Protein AF-A0A7M4ABG6-F1 (afdb_monomer_lite)

Sequence (119 aa):
MTFIPDDFDASKWENIEPYVNDLLERKLSCSDCLEDLISDSSNLAEHISETGALLYINMTCDTEDEEKRNEFLSFVENIRPKLSKFSDELNRRIVDHESIGDLPSRYDLMIRGIKSDIE

Foldseek 3Di:
DALDDPPQDLLDVVSLVVLLCCLLVPDDDAQVSLVVSVRNVVSSVVVLVVNLVVLVVVCVVPVVPPVSVVSNCCCVVPPVVVVVVSCLSSLCVLLVDPCNVVHDPVCVVVNVVSVVVVD

pLDDT: mean 91.07, std 5.08, range [54.75, 95.38]

Secondary structure (DSSP, 8-state):
--SS-TT--TTSHHHHHHHHHHHHH----SHHHHHHHHHHHHHHHHHHHHHHHHHHHHHHH-TT-HHHHHHHHHIIIIIHHHHHHHHHHHHHHHHHSGGGGGS-GGGHHHHHHHHHHH-

Radius of gyration: 16.27 Å; chains: 1; bounding box: 34×26×46 Å

Structure (mmCIF, N/CA/C/O backbone):
data_AF-A0A7M4ABG6-F1
#
_entry.id   AF-A0A7M4ABG6-F1
#
loop_
_atom_site.group_PDB
_atom_site.id
_atom_site.type_symbol
_atom_site.label_atom_id
_atom_site.label_alt_id
_atom_site.label_comp_id
_atom_site.label_asym_id
_atom_site.label_entity_id
_atom_site.label_seq_id
_atom_site.pdbx_PDB_ins_code
_atom_site.Cartn_x
_atom_site.Cartn_y
_atom_site.Cartn_z
_atom_site.occupancy
_atom_site.B_iso_or_equiv
_atom_site.auth_seq_id
_atom_site.auth_comp_id
_atom_site.auth_asym_id
_atom_site.auth_atom_id
_atom_site.pdbx_PDB_model_num
ATOM 1 N N . MET A 1 1 ? -10.548 -15.719 -1.759 1.00 54.75 1 MET A N 1
ATOM 2 C CA . MET A 1 1 ? -10.676 -14.813 -2.915 1.00 54.75 1 MET A CA 1
ATOM 3 C C . MET A 1 1 ? -9.786 -13.642 -2.559 1.00 54.75 1 MET A C 1
ATOM 5 O O . MET A 1 1 ? -9.942 -13.146 -1.453 1.00 54.75 1 MET A O 1
ATOM 9 N N . THR A 1 2 ? -8.758 -13.362 -3.353 1.00 78.06 2 THR A N 1
ATOM 10 C CA . THR A 1 2 ? -7.813 -12.270 -3.080 1.00 78.06 2 THR A CA 1
ATOM 11 C C . THR A 1 2 ? -8.498 -10.932 -3.349 1.00 78.06 2 THR A C 1
ATOM 13 O O . THR A 1 2 ? -9.392 -10.864 -4.195 1.00 78.06 2 THR A O 1
ATOM 16 N N . PHE A 1 3 ? -8.134 -9.899 -2.589 1.00 88.69 3 PHE A N 1
ATOM 17 C CA . PHE A 1 3 ? -8.681 -8.548 -2.745 1.00 88.69 3 PHE A CA 1
ATOM 18 C C . PHE A 1 3 ? -8.343 -7.971 -4.121 1.00 88.69 3 PHE A C 1
ATOM 20 O O . PHE A 1 3 ? -9.187 -7.359 -4.774 1.00 88.69 3 PHE A O 1
ATOM 27 N N . ILE A 1 4 ? -7.129 -8.257 -4.587 1.00 91.00 4 ILE A N 1
ATOM 28 C CA . ILE A 1 4 ? -6.640 -7.930 -5.918 1.00 91.00 4 ILE A CA 1
ATOM 29 C C . ILE A 1 4 ? -6.656 -9.191 -6.802 1.00 91.00 4 ILE A C 1
ATOM 31 O O . ILE A 1 4 ? -6.315 -10.284 -6.330 1.00 91.00 4 ILE A O 1
ATOM 35 N N . PRO A 1 5 ? -7.089 -9.093 -8.073 1.00 90.19 5 PRO A N 1
ATOM 36 C CA . PRO A 1 5 ? -7.001 -10.210 -9.007 1.00 90.19 5 PRO A CA 1
ATOM 37 C C . PRO A 1 5 ? -5.542 -10.541 -9.354 1.00 90.19 5 PRO A C 1
ATOM 39 O O . PRO A 1 5 ? -4.708 -9.652 -9.447 1.00 90.19 5 PRO A O 1
ATOM 42 N N . ASP A 1 6 ? -5.251 -11.816 -9.613 1.00 83.62 6 ASP A N 1
ATOM 43 C CA . ASP A 1 6 ? -3.889 -12.299 -9.912 1.00 83.62 6 ASP A CA 1
ATOM 44 C C . ASP A 1 6 ? -3.256 -11.600 -11.137 1.00 83.62 6 ASP A C 1
ATOM 46 O O . ASP A 1 6 ? -2.073 -11.294 -11.144 1.00 83.62 6 ASP A O 1
ATOM 50 N N . ASP A 1 7 ? -4.071 -11.272 -12.146 1.00 85.12 7 ASP A N 1
ATOM 51 C CA . ASP A 1 7 ? -3.660 -10.598 -13.393 1.00 85.12 7 ASP A CA 1
ATOM 52 C C . ASP A 1 7 ? -3.709 -9.056 -13.284 1.00 85.12 7 ASP A C 1
ATOM 54 O O . ASP A 1 7 ? -3.955 -8.343 -14.257 1.00 85.12 7 ASP A O 1
ATOM 58 N N . PHE A 1 8 ? -3.577 -8.507 -12.074 1.00 90.19 8 PHE A N 1
ATOM 59 C CA . PHE A 1 8 ? -3.712 -7.070 -11.849 1.00 90.19 8 PHE A CA 1
ATOM 60 C C . PHE A 1 8 ? -2.526 -6.267 -12.395 1.00 90.19 8 PHE A C 1
ATOM 62 O O . PHE A 1 8 ? -1.402 -6.357 -11.906 1.00 90.19 8 PHE A O 1
ATOM 69 N N . ASP A 1 9 ? -2.811 -5.386 -13.354 1.00 89.25 9 ASP A N 1
ATOM 70 C CA . ASP A 1 9 ? -1.843 -4.433 -13.891 1.00 89.25 9 ASP A CA 1
ATOM 71 C C . ASP A 1 9 ? -1.692 -3.204 -12.979 1.00 89.25 9 ASP A C 1
ATOM 73 O O . ASP A 1 9 ? -2.425 -2.215 -13.101 1.00 89.25 9 ASP A O 1
ATOM 77 N N . ALA A 1 10 ? -0.700 -3.233 -12.087 1.00 92.56 10 ALA A N 1
ATOM 78 C CA . ALA A 1 10 ? -0.371 -2.100 -11.222 1.00 92.56 10 ALA A CA 1
ATOM 79 C C . ALA A 1 10 ? 0.548 -1.059 -11.900 1.00 92.56 10 ALA A C 1
ATOM 81 O O . ALA A 1 10 ? 1.110 -0.194 -11.226 1.00 92.56 10 ALA A O 1
ATOM 82 N N . SER A 1 11 ? 0.734 -1.113 -13.225 1.00 90.38 11 SER A N 1
ATOM 83 C CA . SER A 1 11 ? 1.587 -0.153 -13.946 1.00 90.38 11 SER A CA 1
ATOM 84 C C . SER A 1 11 ? 0.914 1.209 -14.139 1.00 90.38 11 SER A C 1
ATOM 86 O O . SER A 1 11 ? 1.580 2.199 -14.449 1.00 90.38 11 SER A O 1
ATOM 88 N N . LYS A 1 12 ? -0.405 1.280 -13.918 1.00 91.81 12 LYS A N 1
ATOM 89 C CA . LYS A 1 12 ? -1.229 2.479 -14.092 1.00 91.81 12 LYS A CA 1
ATOM 90 C C . LYS A 1 12 ? -1.922 2.854 -12.799 1.00 91.81 12 LYS A C 1
ATOM 92 O O . LYS A 1 12 ? -2.586 2.040 -12.162 1.00 91.81 12 LYS A O 1
ATOM 97 N N . TRP A 1 13 ? -1.844 4.138 -12.462 1.00 92.88 13 TRP A N 1
ATOM 98 C CA . TRP A 1 13 ? -2.518 4.667 -11.280 1.00 92.88 13 TRP A CA 1
ATOM 99 C C . TRP A 1 13 ? -4.034 4.447 -11.319 1.00 92.88 13 TRP A C 1
ATOM 101 O O . TRP A 1 13 ? -4.615 4.133 -10.293 1.00 92.88 13 TRP A O 1
ATOM 111 N N . GLU A 1 14 ? -4.662 4.559 -12.490 1.00 93.81 14 GLU A N 1
ATOM 112 C CA . GLU A 1 14 ? -6.114 4.388 -12.669 1.00 93.81 14 GLU A CA 1
ATOM 113 C C . GLU A 1 14 ? -6.616 3.011 -12.208 1.00 93.81 14 GLU A C 1
ATOM 115 O O . GLU A 1 14 ? -7.750 2.890 -11.754 1.00 93.81 14 GLU A O 1
ATOM 120 N N . ASN A 1 15 ? -5.760 1.986 -12.272 1.00 94.00 15 ASN A N 1
ATOM 121 C CA . ASN A 1 15 ? -6.084 0.642 -11.800 1.00 94.00 15 ASN A CA 1
ATOM 122 C C . ASN A 1 15 ? -5.932 0.521 -10.277 1.00 94.00 15 ASN A C 1
ATOM 124 O O . ASN A 1 15 ? -6.666 -0.232 -9.647 1.00 94.00 15 ASN A O 1
ATOM 128 N N . ILE A 1 16 ? -4.989 1.259 -9.683 1.00 94.88 16 ILE A N 1
ATOM 129 C CA . ILE A 1 16 ? -4.669 1.243 -8.245 1.00 94.88 16 ILE A CA 1
ATOM 130 C C . ILE A 1 16 ? -5.641 2.117 -7.445 1.00 94.88 16 ILE A C 1
ATOM 132 O O . ILE A 1 16 ? -6.077 1.740 -6.358 1.00 94.88 16 ILE A O 1
ATOM 136 N N . GLU A 1 17 ? -5.975 3.286 -7.987 1.00 95.00 17 GLU A N 1
ATOM 137 C CA . GLU A 1 17 ? -6.821 4.309 -7.376 1.00 95.00 17 GLU A CA 1
ATOM 138 C C . GLU A 1 17 ? -8.124 3.774 -6.757 1.00 95.00 17 GLU A C 1
ATOM 140 O O . GLU A 1 17 ? -8.387 4.119 -5.604 1.00 95.00 17 GLU A O 1
ATOM 145 N N . PRO A 1 18 ? -8.933 2.924 -7.425 1.00 94.81 18 PRO A N 1
ATOM 146 C CA . PRO A 1 18 ? -10.163 2.413 -6.821 1.00 94.81 18 PRO A CA 1
ATOM 147 C C . PRO A 1 18 ? -9.915 1.591 -5.549 1.00 94.81 18 PRO A C 1
ATOM 149 O O . PRO A 1 18 ? -10.678 1.721 -4.596 1.00 94.81 18 PRO A O 1
ATOM 152 N N . TYR A 1 19 ? -8.844 0.795 -5.496 1.00 95.25 19 TYR A N 1
ATOM 153 C CA . TYR A 1 19 ? -8.505 -0.007 -4.315 1.00 95.25 19 TYR A CA 1
ATOM 154 C C . TYR A 1 19 ? -7.926 0.854 -3.194 1.00 95.25 19 TYR A C 1
ATOM 156 O O . TYR A 1 19 ? -8.243 0.647 -2.027 1.00 95.25 19 TYR A O 1
ATOM 164 N N . VAL A 1 20 ? -7.115 1.855 -3.542 1.00 94.88 20 VAL A N 1
ATOM 165 C CA . VAL A 1 20 ? -6.621 2.854 -2.586 1.00 94.88 20 VAL A CA 1
ATOM 166 C C . VAL A 1 20 ? -7.784 3.601 -1.935 1.00 94.88 20 VAL A C 1
ATOM 168 O O . VAL A 1 20 ? -7.833 3.696 -0.710 1.00 94.88 20 VAL A O 1
ATOM 171 N N . ASN A 1 21 ? -8.738 4.084 -2.733 1.00 94.75 21 ASN A N 1
ATOM 172 C CA . ASN A 1 21 ? -9.909 4.787 -2.214 1.00 94.75 21 ASN A CA 1
ATOM 173 C C . ASN A 1 21 ? -10.781 3.866 -1.355 1.00 94.75 21 ASN A C 1
ATOM 175 O O . ASN A 1 21 ? -11.180 4.274 -0.268 1.00 94.75 21 ASN A O 1
ATOM 179 N N . ASP A 1 22 ? -11.009 2.616 -1.777 1.00 94.94 22 ASP A N 1
ATOM 180 C CA . ASP A 1 22 ? -11.724 1.636 -0.952 1.00 94.94 22 ASP A CA 1
ATOM 181 C C . ASP A 1 22 ? -11.064 1.485 0.424 1.00 94.94 22 ASP A C 1
ATOM 183 O O . ASP A 1 22 ? -11.726 1.680 1.438 1.00 94.94 22 ASP A O 1
ATOM 187 N N . LEU A 1 23 ? -9.750 1.250 0.481 1.00 95.00 23 LEU A N 1
ATOM 188 C CA . LEU A 1 23 ? -9.019 1.064 1.739 1.00 95.00 23 LEU A CA 1
ATOM 189 C C . LEU A 1 23 ? -9.058 2.309 2.648 1.00 95.00 23 LEU A C 1
ATOM 191 O O . LEU A 1 23 ? -9.149 2.185 3.871 1.00 95.00 23 LEU A O 1
ATOM 195 N N . LEU A 1 24 ? -9.019 3.513 2.076 1.00 93.56 24 LEU A N 1
ATOM 196 C CA . LEU A 1 24 ? -9.068 4.763 2.842 1.00 93.56 24 LEU A CA 1
ATOM 197 C C . LEU A 1 24 ? -10.478 5.102 3.343 1.00 93.56 24 LEU A C 1
ATOM 199 O O . LEU A 1 24 ? -10.648 5.574 4.472 1.00 93.56 24 LEU A O 1
ATOM 203 N N . GLU A 1 25 ? -11.498 4.860 2.523 1.00 93.31 25 GLU A N 1
ATOM 204 C CA . GLU A 1 25 ? -12.886 5.217 2.820 1.00 93.31 25 GLU A CA 1
ATOM 205 C C . GLU A 1 25 ? -13.644 4.108 3.567 1.00 93.31 25 GLU A C 1
ATOM 207 O O . GLU A 1 25 ? -14.685 4.375 4.186 1.00 93.31 25 GLU A O 1
ATOM 212 N N . ARG A 1 26 ? -13.117 2.875 3.580 1.00 92.62 26 ARG A N 1
ATOM 213 C CA . ARG A 1 26 ? -13.724 1.715 4.245 1.00 92.62 26 ARG A CA 1
ATOM 214 C C . ARG A 1 26 ? -13.988 2.015 5.712 1.00 92.62 26 ARG A C 1
ATOM 216 O O . ARG A 1 26 ? -13.086 2.345 6.484 1.00 92.62 26 ARG A O 1
ATOM 223 N N . LYS A 1 27 ? -15.248 1.882 6.127 1.00 89.88 27 LYS A N 1
ATOM 224 C CA . LYS A 1 27 ? -15.639 2.057 7.528 1.00 89.88 27 LYS A CA 1
ATOM 225 C C . LYS A 1 27 ? -15.137 0.885 8.356 1.00 89.88 27 LYS A C 1
ATOM 227 O O . LYS A 1 27 ? -15.445 -0.265 8.062 1.00 89.88 27 LYS A O 1
ATOM 232 N N . LEU A 1 28 ? -14.411 1.210 9.415 1.00 90.44 28 LEU A N 1
ATOM 233 C CA . LEU A 1 28 ? -13.869 0.258 10.371 1.00 90.44 28 LEU A CA 1
ATOM 234 C C . LEU A 1 28 ? -14.656 0.424 11.669 1.00 90.44 28 LEU A C 1
ATOM 236 O O . LEU A 1 28 ? -14.981 1.540 12.075 1.00 90.44 28 LEU A O 1
ATOM 240 N N . SER A 1 29 ? -15.070 -0.685 12.267 1.00 89.12 29 SER A N 1
ATOM 241 C CA . SER A 1 29 ? -15.855 -0.671 13.512 1.00 89.12 29 SER A CA 1
ATOM 242 C C . SER A 1 29 ? -15.472 -1.815 14.449 1.00 89.12 29 SER A C 1
ATOM 244 O O . SER A 1 29 ? -16.166 -2.064 15.431 1.00 89.12 29 SER A O 1
ATOM 246 N N . CYS A 1 30 ? -14.407 -2.549 14.120 1.00 89.94 30 CYS A N 1
ATOM 247 C CA . CYS A 1 30 ? -13.957 -3.716 14.861 1.00 89.94 30 CYS A CA 1
ATOM 248 C C . CYS A 1 30 ? -12.460 -3.981 14.633 1.00 89.94 30 CYS A C 1
ATOM 250 O O . CYS A 1 30 ? -11.881 -3.488 13.664 1.00 89.94 30 CYS A O 1
ATOM 252 N N . SER A 1 31 ? -11.832 -4.759 15.515 1.00 89.19 31 SER A N 1
ATOM 253 C CA . SER A 1 31 ? -10.433 -5.190 15.379 1.00 89.19 31 SER A CA 1
ATOM 254 C C . SER A 1 31 ? -10.221 -6.139 14.203 1.00 89.19 31 SER A C 1
ATOM 256 O O . SER A 1 31 ? -9.282 -5.955 13.439 1.00 89.19 31 SER A O 1
ATOM 258 N N . ASP A 1 32 ? -11.144 -7.073 13.980 1.00 91.19 32 ASP A N 1
ATOM 259 C CA . ASP A 1 32 ? -11.124 -7.968 12.812 1.00 91.19 32 ASP A CA 1
ATOM 260 C C . ASP A 1 32 ? -11.194 -7.174 11.490 1.00 91.19 32 ASP A C 1
ATOM 262 O O . ASP A 1 32 ? -10.473 -7.448 10.538 1.00 91.19 32 ASP A O 1
ATOM 266 N N . CYS A 1 33 ? -11.961 -6.079 11.481 1.00 92.25 33 CYS A N 1
ATOM 267 C CA . CYS A 1 33 ? -12.073 -5.144 10.364 1.00 92.25 33 CYS A CA 1
ATOM 268 C C . CYS A 1 33 ? -10.727 -4.449 10.068 1.00 92.25 33 CYS A C 1
ATOM 270 O O . CYS A 1 33 ? -10.419 -4.160 8.914 1.00 92.25 33 CYS A O 1
ATOM 272 N N . LEU A 1 34 ? -9.935 -4.149 11.108 1.00 92.25 34 LEU A N 1
ATOM 2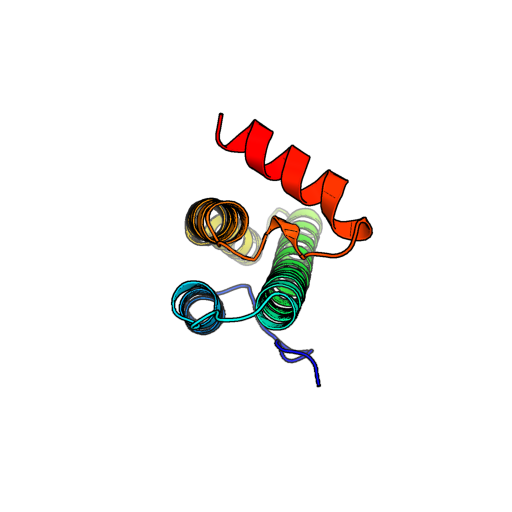73 C CA . LEU A 1 34 ? -8.578 -3.618 10.954 1.00 92.25 34 LEU A CA 1
ATOM 274 C C . LEU A 1 34 ? -7.619 -4.683 10.420 1.00 92.25 34 LEU A C 1
ATOM 276 O O . LEU A 1 34 ? -6.785 -4.363 9.580 1.00 92.25 34 LEU A O 1
ATOM 280 N N . GLU A 1 35 ? -7.716 -5.930 10.890 1.00 93.12 35 GLU A N 1
ATOM 281 C CA . GLU A 1 35 ? -6.897 -7.028 10.359 1.00 93.12 35 GLU A CA 1
ATOM 282 C C . GLU A 1 35 ? -7.162 -7.254 8.870 1.00 93.12 35 GLU A C 1
ATOM 284 O O . GLU A 1 35 ? -6.212 -7.396 8.100 1.00 93.12 35 GLU A O 1
ATOM 289 N N . ASP A 1 36 ? -8.431 -7.227 8.468 1.00 93.38 36 ASP A N 1
ATOM 290 C CA . ASP A 1 36 ? -8.860 -7.338 7.075 1.00 93.38 36 ASP A CA 1
ATOM 291 C C . ASP A 1 36 ? -8.306 -6.180 6.228 1.00 93.38 36 ASP A C 1
ATOM 293 O O . ASP A 1 36 ? -7.677 -6.408 5.198 1.00 93.3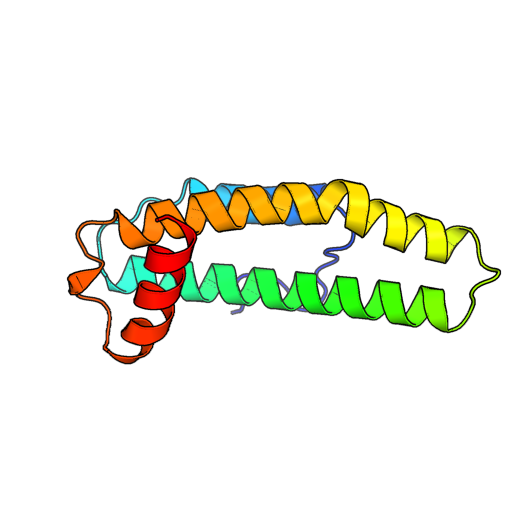8 36 ASP A O 1
ATOM 297 N N . LEU A 1 37 ? -8.386 -4.941 6.728 1.00 94.25 37 LEU A N 1
ATOM 298 C CA . LEU A 1 37 ? -7.774 -3.775 6.081 1.00 94.25 37 LEU A CA 1
ATOM 299 C C . LEU A 1 37 ? -6.249 -3.917 5.916 1.00 94.25 37 LEU A C 1
ATOM 301 O O . LEU A 1 37 ? -5.691 -3.591 4.864 1.00 94.25 37 LEU A O 1
ATOM 305 N N . ILE A 1 38 ? -5.551 -4.388 6.953 1.00 93.00 38 ILE A N 1
ATOM 306 C CA . ILE A 1 38 ? -4.101 -4.628 6.905 1.00 93.00 38 ILE A CA 1
ATOM 307 C C . ILE A 1 38 ? -3.782 -5.725 5.881 1.00 93.00 38 ILE A C 1
ATOM 309 O O . ILE A 1 38 ? -2.812 -5.613 5.131 1.00 93.00 38 ILE A O 1
ATOM 313 N N . SER A 1 39 ? -4.599 -6.775 5.824 1.00 93.62 39 SER A N 1
ATOM 314 C CA . SER A 1 39 ? -4.455 -7.863 4.858 1.00 93.62 39 SER A CA 1
ATOM 315 C C . SER A 1 39 ? -4.659 -7.379 3.420 1.00 93.62 39 SER A C 1
ATOM 317 O O . SER A 1 39 ? -3.801 -7.611 2.569 1.00 93.62 39 SER A O 1
ATOM 319 N N . ASP A 1 40 ? -5.743 -6.654 3.151 1.00 95.38 40 ASP A N 1
ATOM 320 C CA . ASP A 1 40 ? -6.077 -6.146 1.817 1.00 95.38 40 ASP A CA 1
ATOM 321 C C . ASP A 1 40 ? -5.048 -5.125 1.318 1.00 95.38 40 ASP A C 1
ATOM 323 O O . ASP A 1 40 ? -4.612 -5.172 0.165 1.00 95.38 40 ASP A O 1
ATOM 327 N N . SER A 1 41 ? -4.587 -4.236 2.202 1.00 94.12 41 SER A N 1
ATOM 328 C CA . SER A 1 41 ? -3.513 -3.290 1.875 1.00 94.12 41 SER A CA 1
ATOM 329 C C . SER A 1 41 ? -2.179 -3.984 1.596 1.00 94.12 41 SER A C 1
ATOM 331 O O . SER A 1 41 ? -1.467 -3.584 0.674 1.00 94.12 41 SER A O 1
ATOM 333 N N . SER A 1 42 ? -1.860 -5.055 2.328 1.00 92.94 42 SER A N 1
ATOM 334 C CA . SER A 1 42 ? -0.676 -5.882 2.067 1.00 92.94 42 SER A CA 1
ATOM 335 C C . SER A 1 42 ? -0.779 -6.598 0.719 1.00 92.94 42 SER A C 1
ATOM 337 O O . SER A 1 42 ? 0.198 -6.631 -0.026 1.00 92.94 42 SER A O 1
ATOM 339 N N . ASN A 1 43 ? -1.962 -7.114 0.369 1.00 94.56 43 ASN A N 1
ATOM 340 C CA . ASN A 1 43 ? -2.205 -7.747 -0.926 1.00 94.56 43 ASN A CA 1
ATOM 341 C C . ASN A 1 43 ? -2.044 -6.744 -2.081 1.00 94.56 43 ASN A C 1
ATOM 343 O O . ASN A 1 43 ? -1.343 -7.032 -3.046 1.00 94.56 43 ASN A O 1
ATOM 347 N N . LEU A 1 44 ? -2.584 -5.527 -1.956 1.00 94.62 44 LEU A N 1
ATOM 348 C CA . LEU A 1 44 ? -2.353 -4.460 -2.937 1.00 94.62 44 LEU A CA 1
ATOM 349 C C . LEU A 1 44 ? -0.866 -4.099 -3.074 1.00 94.62 44 LEU A C 1
ATOM 351 O O . LEU A 1 44 ? -0.359 -3.964 -4.190 1.00 94.62 44 LEU A O 1
ATOM 355 N N . ALA A 1 45 ? -0.153 -3.965 -1.955 1.00 93.00 45 ALA A N 1
ATOM 356 C CA . ALA A 1 45 ? 1.272 -3.650 -1.959 1.00 93.00 45 ALA A CA 1
ATOM 357 C C . ALA A 1 45 ? 2.120 -4.740 -2.638 1.00 93.00 45 ALA A C 1
ATOM 359 O O . ALA A 1 45 ? 3.099 -4.413 -3.311 1.00 93.00 45 ALA A O 1
ATOM 360 N N . GLU A 1 46 ? 1.739 -6.012 -2.499 1.00 93.88 46 GLU A N 1
ATOM 361 C CA . GLU A 1 46 ? 2.407 -7.147 -3.140 1.00 93.88 46 GLU A CA 1
ATOM 362 C C . GLU A 1 46 ? 2.382 -7.025 -4.670 1.00 93.88 46 GLU A C 1
ATOM 364 O O . GLU A 1 46 ? 3.447 -6.982 -5.291 1.00 93.88 46 GLU A O 1
ATOM 369 N N . HIS A 1 47 ? 1.203 -6.839 -5.274 1.00 94.19 47 HIS A N 1
ATOM 370 C CA . HIS A 1 47 ? 1.069 -6.698 -6.732 1.00 94.19 47 HIS A CA 1
ATOM 371 C C . HIS A 1 47 ? 1.768 -5.446 -7.282 1.00 94.19 47 HIS A C 1
ATOM 373 O O . HIS A 1 47 ? 2.383 -5.471 -8.352 1.00 94.19 47 HIS A O 1
ATOM 379 N N . ILE A 1 48 ? 1.721 -4.338 -6.538 1.00 94.25 48 ILE A N 1
ATOM 380 C CA . ILE A 1 48 ? 2.456 -3.117 -6.890 1.00 94.25 48 ILE A CA 1
ATOM 381 C C . ILE A 1 48 ? 3.967 -3.369 -6.869 1.00 94.25 48 ILE A C 1
ATOM 383 O O . ILE A 1 48 ? 4.686 -2.923 -7.767 1.00 94.25 48 ILE A O 1
ATOM 387 N N . SER A 1 49 ? 4.462 -4.046 -5.830 1.00 93.44 49 SER A N 1
ATOM 388 C CA . SER A 1 49 ? 5.882 -4.362 -5.685 1.00 93.44 49 SER A CA 1
ATOM 389 C C . SER A 1 49 ? 6.352 -5.288 -6.802 1.00 93.44 49 SER A C 1
ATOM 391 O O . SER A 1 49 ? 7.406 -5.042 -7.391 1.00 93.44 49 SER A O 1
ATOM 393 N N . GLU A 1 50 ? 5.562 -6.310 -7.129 1.00 94.25 50 GLU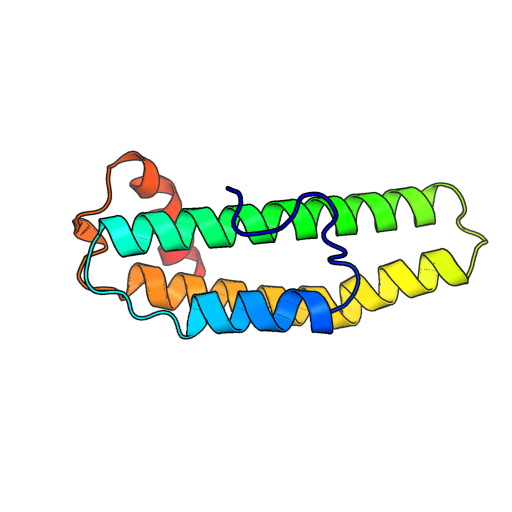 A N 1
ATOM 394 C CA . GLU A 1 50 ? 5.826 -7.212 -8.247 1.00 94.25 50 GLU A CA 1
ATOM 395 C C . GLU A 1 50 ? 5.886 -6.452 -9.576 1.00 94.25 50 GLU A C 1
ATOM 397 O O . GLU A 1 50 ? 6.887 -6.538 -10.287 1.00 94.25 50 GLU A O 1
ATOM 402 N N . THR A 1 51 ? 4.886 -5.617 -9.872 1.00 94.62 51 THR A N 1
ATOM 403 C CA . THR A 1 51 ? 4.868 -4.805 -11.098 1.00 94.62 51 THR A CA 1
ATOM 404 C C . THR A 1 51 ? 6.085 -3.883 -11.182 1.00 94.62 51 THR A C 1
ATOM 406 O O . THR A 1 51 ? 6.755 -3.812 -12.212 1.00 94.62 51 THR A O 1
ATOM 409 N N . GLY A 1 52 ? 6.433 -3.210 -10.083 1.00 93.88 52 GLY A N 1
ATOM 410 C CA . GLY A 1 52 ? 7.619 -2.360 -10.022 1.00 93.88 52 GLY A CA 1
ATOM 411 C C . GLY A 1 52 ? 8.923 -3.134 -10.246 1.00 93.88 52 GLY A C 1
ATOM 412 O O . GLY A 1 52 ? 9.835 -2.622 -10.901 1.00 93.88 52 GLY A O 1
ATOM 413 N N . ALA A 1 53 ? 9.016 -4.366 -9.736 1.00 94.00 53 ALA A N 1
ATOM 414 C CA . ALA A 1 53 ? 10.156 -5.246 -9.969 1.00 94.00 53 ALA A CA 1
ATOM 415 C C . ALA A 1 53 ? 10.236 -5.691 -11.436 1.00 94.00 53 ALA A C 1
ATOM 417 O O . ALA A 1 53 ? 11.316 -5.639 -12.022 1.00 94.00 53 ALA A O 1
ATOM 418 N N . LEU A 1 54 ? 9.109 -6.054 -12.055 1.00 93.31 54 LEU A N 1
ATOM 419 C CA . LEU A 1 54 ? 9.040 -6.424 -13.471 1.00 93.31 54 LEU A CA 1
ATOM 420 C C . LEU A 1 54 ? 9.450 -5.264 -14.385 1.00 93.31 54 LEU A C 1
ATOM 422 O O . LEU A 1 54 ? 10.284 -5.454 -15.267 1.00 93.31 54 LEU A O 1
ATOM 426 N N . LEU A 1 55 ? 8.947 -4.050 -14.135 1.00 93.00 55 LEU A N 1
ATOM 427 C CA . LEU A 1 55 ? 9.342 -2.848 -14.880 1.00 93.00 55 LEU A CA 1
ATOM 428 C C . LEU A 1 55 ? 10.848 -2.573 -14.764 1.00 93.00 55 LEU A C 1
ATOM 430 O O . LEU A 1 55 ? 11.507 -2.250 -15.753 1.00 93.00 55 LEU A O 1
ATOM 434 N N . TYR A 1 56 ? 11.414 -2.742 -13.567 1.00 92.69 56 TYR A N 1
ATOM 435 C CA . TYR A 1 56 ? 12.851 -2.589 -13.346 1.00 92.69 56 TYR A CA 1
ATOM 436 C C . TYR A 1 56 ? 13.676 -3.649 -14.093 1.00 92.69 56 TYR A C 1
ATOM 438 O O . TYR A 1 56 ? 14.666 -3.320 -14.751 1.00 92.69 56 TYR A O 1
ATOM 446 N N . ILE A 1 57 ? 13.267 -4.919 -14.024 1.00 93.38 57 ILE A N 1
ATOM 447 C CA . ILE A 1 57 ? 13.921 -6.021 -14.743 1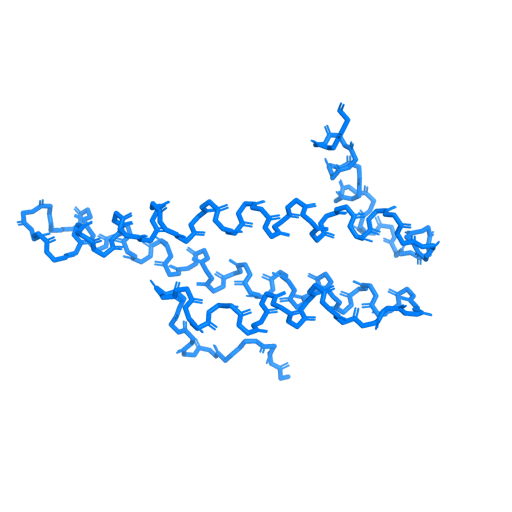.00 93.38 57 ILE A CA 1
ATOM 448 C C . ILE A 1 57 ? 13.864 -5.772 -16.254 1.00 93.38 57 ILE A C 1
ATOM 450 O O . ILE A 1 57 ? 14.887 -5.870 -16.928 1.00 93.38 57 ILE A O 1
ATOM 454 N N . ASN A 1 58 ? 12.704 -5.380 -16.783 1.00 90.62 58 ASN A N 1
ATOM 455 C CA . ASN A 1 58 ? 12.528 -5.085 -18.204 1.00 90.62 58 ASN A CA 1
ATOM 456 C C . ASN A 1 58 ? 13.435 -3.940 -18.667 1.00 90.62 58 ASN A C 1
ATOM 458 O O . ASN A 1 58 ? 14.126 -4.086 -19.675 1.00 90.62 58 ASN A O 1
ATOM 462 N N . MET A 1 59 ? 13.498 -2.839 -17.911 1.00 91.06 59 MET A N 1
ATOM 463 C CA . MET A 1 59 ? 14.393 -1.723 -18.231 1.00 91.06 59 MET A CA 1
ATOM 464 C C . MET A 1 59 ? 15.875 -2.127 -18.168 1.00 91.06 59 MET A C 1
ATOM 466 O O . MET A 1 59 ? 16.668 -1.705 -19.002 1.00 91.06 59 MET A O 1
ATOM 470 N N . THR A 1 60 ? 16.276 -2.933 -17.183 1.00 88.81 60 THR A N 1
ATOM 471 C CA . THR A 1 60 ? 17.685 -3.342 -17.030 1.00 88.81 60 THR A CA 1
ATOM 472 C C . THR A 1 60 ? 18.123 -4.412 -18.028 1.00 88.81 60 THR A C 1
ATOM 474 O O . THR A 1 60 ? 19.314 -4.509 -18.321 1.00 88.81 60 THR A O 1
ATOM 477 N N . CYS A 1 61 ? 17.187 -5.192 -18.573 1.00 88.31 61 CYS A N 1
ATOM 478 C CA . CYS A 1 61 ? 17.467 -6.170 -19.619 1.00 88.31 61 CYS A CA 1
ATOM 479 C C . CYS A 1 61 ? 17.704 -5.513 -20.988 1.00 88.31 61 CYS A C 1
ATOM 481 O O . CYS A 1 61 ? 18.508 -6.022 -21.767 1.00 88.31 61 CYS A O 1
ATOM 483 N N . ASP A 1 62 ? 17.023 -4.401 -21.274 1.00 83.81 62 ASP A N 1
ATOM 484 C CA . ASP A 1 62 ? 17.168 -3.654 -22.523 1.00 83.81 62 ASP A CA 1
ATOM 485 C C . ASP A 1 62 ? 17.187 -2.145 -22.244 1.00 83.81 62 ASP A C 1
ATOM 487 O O . ASP A 1 62 ? 16.167 -1.461 -22.259 1.00 83.81 62 ASP A O 1
ATOM 491 N N . THR A 1 63 ? 18.373 -1.631 -21.916 1.00 79.31 63 THR A N 1
ATOM 492 C CA . THR A 1 63 ? 18.552 -0.238 -21.474 1.00 79.31 63 THR A CA 1
ATOM 493 C C . THR A 1 63 ? 18.493 0.787 -22.610 1.00 79.31 63 THR A C 1
ATOM 495 O O . THR A 1 63 ? 18.514 1.990 -22.342 1.00 79.31 63 THR A O 1
ATOM 498 N N . GLU A 1 64 ? 18.483 0.326 -23.863 1.00 86.25 64 GLU A N 1
ATOM 499 C CA . GLU A 1 64 ? 18.357 1.163 -25.064 1.00 86.25 64 GLU A CA 1
ATOM 500 C C . GLU A 1 64 ? 16.887 1.327 -25.493 1.00 86.25 64 GLU A C 1
ATOM 502 O O . GLU A 1 64 ? 16.565 2.248 -26.243 1.00 86.25 64 GLU A O 1
ATOM 507 N N . ASP A 1 65 ? 15.991 0.487 -24.971 1.00 90.12 65 ASP A N 1
ATOM 508 C CA . ASP A 1 65 ? 14.549 0.554 -25.176 1.00 90.12 65 ASP A CA 1
ATOM 509 C C . ASP A 1 65 ? 13.933 1.747 -24.420 1.00 90.12 65 ASP A C 1
ATOM 511 O O . ASP A 1 65 ? 13.733 1.739 -23.198 1.00 90.12 65 ASP A O 1
ATOM 515 N N . GLU A 1 66 ? 13.645 2.817 -25.164 1.00 90.12 66 GLU A N 1
ATOM 516 C CA . GLU A 1 66 ? 13.038 4.029 -24.609 1.00 90.12 66 GLU A CA 1
ATOM 517 C C . GLU A 1 66 ? 11.636 3.775 -24.037 1.00 90.12 66 GLU A C 1
ATOM 519 O O . GLU A 1 66 ? 11.241 4.451 -23.087 1.00 90.12 66 GLU A O 1
ATOM 524 N N . GLU A 1 67 ? 10.886 2.803 -24.565 1.00 90.00 67 GLU A N 1
ATOM 525 C CA . GLU A 1 67 ? 9.531 2.485 -24.105 1.00 90.00 67 GLU A CA 1
ATOM 526 C C . GLU A 1 67 ? 9.572 1.903 -22.689 1.00 90.00 67 GLU A C 1
ATOM 528 O O . GLU A 1 67 ? 9.020 2.510 -21.767 1.00 90.00 67 GLU A O 1
ATOM 533 N N . LYS A 1 68 ? 10.348 0.834 -22.469 1.00 89.69 68 LYS A N 1
ATOM 534 C CA . LYS A 1 68 ? 10.512 0.205 -21.142 1.00 89.69 68 LYS A CA 1
ATOM 535 C C . LYS A 1 68 ? 11.057 1.178 -20.101 1.00 89.69 68 LYS A C 1
ATOM 537 O O . LYS A 1 68 ? 10.662 1.158 -18.931 1.00 89.69 68 LYS A O 1
ATOM 542 N N . ARG A 1 69 ? 11.973 2.058 -20.517 1.00 89.38 69 ARG A N 1
ATOM 543 C CA . ARG A 1 69 ? 12.498 3.116 -19.650 1.00 89.38 69 ARG A CA 1
ATOM 544 C C . ARG A 1 69 ? 11.410 4.107 -19.253 1.00 89.38 69 ARG A C 1
ATOM 546 O O . ARG A 1 69 ? 11.315 4.441 -18.072 1.00 89.38 69 ARG A O 1
ATOM 553 N N . ASN A 1 70 ? 10.610 4.573 -20.206 1.00 90.62 70 ASN A N 1
ATOM 554 C CA . ASN A 1 70 ? 9.523 5.508 -19.936 1.00 90.62 70 ASN A CA 1
ATOM 555 C C . ASN A 1 70 ? 8.437 4.884 -19.053 1.00 90.62 70 ASN A C 1
ATOM 557 O O . ASN A 1 70 ? 7.925 5.567 -18.168 1.00 90.62 70 ASN A O 1
ATOM 561 N N . GLU A 1 71 ? 8.129 3.596 -19.221 1.00 90.50 71 GLU A N 1
ATOM 562 C CA . GLU A 1 71 ? 7.184 2.886 -18.352 1.00 90.50 71 GLU A CA 1
ATOM 563 C C . GLU A 1 71 ? 7.668 2.846 -16.897 1.00 90.50 71 GLU A C 1
ATOM 565 O O . GLU A 1 71 ? 6.933 3.234 -15.985 1.00 90.50 71 GLU A O 1
ATOM 570 N N . PHE A 1 72 ? 8.928 2.464 -16.662 1.00 92.44 72 PHE A N 1
ATOM 571 C CA . PHE A 1 72 ? 9.484 2.477 -15.308 1.00 92.44 72 PHE A CA 1
ATOM 572 C C . PHE A 1 72 ? 9.552 3.890 -14.715 1.00 92.44 72 PHE A C 1
ATOM 574 O O . PHE A 1 72 ? 9.194 4.084 -13.552 1.00 92.44 72 PHE A O 1
ATOM 581 N N . LEU A 1 73 ? 10.017 4.879 -15.487 1.00 91.88 73 LEU A N 1
ATOM 582 C CA . LEU A 1 73 ? 10.093 6.265 -15.019 1.00 91.88 73 LEU A CA 1
ATOM 583 C C . LEU A 1 73 ? 8.703 6.789 -14.665 1.00 91.88 73 LEU A C 1
ATOM 585 O O . LEU A 1 73 ? 8.517 7.316 -13.575 1.00 91.88 73 LEU A O 1
ATOM 589 N N . SER A 1 74 ? 7.704 6.537 -15.512 1.00 91.94 74 SER A N 1
ATOM 590 C CA . SER A 1 74 ? 6.317 6.900 -15.235 1.00 91.94 74 SER A CA 1
ATOM 591 C C . SER A 1 74 ? 5.804 6.260 -13.943 1.00 91.94 74 SER A C 1
ATOM 593 O O . SER A 1 74 ? 5.200 6.950 -13.118 1.00 91.94 74 SER A O 1
ATOM 595 N N . PHE A 1 75 ? 6.099 4.979 -13.708 1.00 93.81 75 PHE A N 1
ATOM 596 C CA . PHE A 1 75 ? 5.742 4.297 -12.464 1.00 93.81 75 PHE A CA 1
ATOM 597 C C . PHE A 1 75 ? 6.411 4.944 -11.238 1.00 93.81 75 PHE A C 1
ATOM 599 O O . PHE A 1 75 ? 5.762 5.231 -10.228 1.00 93.81 75 PHE A O 1
ATOM 606 N N . VAL A 1 76 ? 7.709 5.234 -11.310 1.00 92.44 76 VAL A N 1
ATOM 607 C CA . VAL A 1 76 ? 8.442 5.847 -10.192 1.00 92.44 76 VAL A CA 1
ATOM 608 C C . VAL A 1 76 ? 8.017 7.296 -9.949 1.00 92.44 76 VAL A C 1
ATOM 610 O O . VAL A 1 76 ? 7.866 7.693 -8.797 1.00 92.44 76 VAL A O 1
ATOM 613 N N . GLU A 1 77 ? 7.795 8.082 -10.997 1.00 93.50 77 GLU A N 1
ATOM 614 C CA . GLU A 1 77 ? 7.495 9.512 -10.890 1.00 93.50 77 GLU A CA 1
ATOM 615 C C . GLU A 1 77 ? 6.023 9.792 -10.578 1.00 93.50 77 GLU A C 1
ATOM 617 O O . GLU A 1 77 ? 5.725 10.751 -9.869 1.00 93.50 77 GLU A O 1
ATOM 622 N N . ASN A 1 78 ? 5.092 8.962 -11.060 1.00 91.75 78 ASN A N 1
ATOM 623 C CA . ASN A 1 78 ? 3.657 9.220 -10.910 1.00 91.75 78 ASN A CA 1
ATOM 624 C C . ASN A 1 78 ? 2.973 8.314 -9.885 1.00 91.75 78 ASN A C 1
ATOM 626 O O . ASN A 1 78 ? 2.027 8.760 -9.232 1.00 91.75 78 ASN A O 1
ATOM 630 N N . ILE A 1 79 ? 3.412 7.058 -9.736 1.00 93.44 79 ILE A N 1
ATOM 631 C CA . ILE A 1 79 ? 2.731 6.069 -8.886 1.00 93.44 79 ILE A CA 1
ATOM 632 C C . ILE A 1 79 ? 3.360 6.023 -7.496 1.00 93.44 79 ILE A C 1
ATOM 634 O O . ILE A 1 79 ? 2.651 6.227 -6.509 1.00 93.44 79 ILE A O 1
ATOM 638 N N . ARG A 1 80 ? 4.686 5.859 -7.380 1.00 90.44 80 ARG A N 1
ATOM 639 C CA . ARG A 1 80 ? 5.353 5.806 -6.062 1.00 90.44 80 ARG A CA 1
ATOM 640 C C . ARG A 1 80 ? 5.050 6.987 -5.128 1.00 90.44 80 ARG A C 1
ATOM 642 O O . ARG A 1 80 ? 4.776 6.714 -3.960 1.00 90.44 80 ARG A O 1
ATOM 649 N N . PRO A 1 81 ? 5.048 8.266 -5.553 1.00 93.81 81 PRO A N 1
ATOM 650 C CA . PRO A 1 81 ? 4.729 9.357 -4.630 1.00 93.81 81 PRO A CA 1
ATOM 651 C C . PRO A 1 81 ? 3.270 9.336 -4.161 1.00 93.81 81 PRO A C 1
ATOM 653 O O . PRO A 1 81 ? 2.995 9.709 -3.022 1.00 93.81 81 PRO A O 1
ATOM 656 N N . LYS A 1 82 ? 2.329 8.888 -5.001 1.00 94.62 82 LYS A N 1
ATOM 657 C CA . LYS A 1 82 ? 0.924 8.732 -4.599 1.00 94.62 82 LYS A CA 1
ATOM 658 C C . LYS A 1 82 ? 0.758 7.582 -3.611 1.00 94.62 82 LYS A C 1
ATOM 660 O O . LYS A 1 82 ? 0.090 7.751 -2.598 1.00 94.62 82 LYS A O 1
ATOM 665 N N . LEU A 1 83 ? 1.436 6.463 -3.859 1.00 93.50 83 LEU A N 1
ATOM 666 C CA . LEU A 1 83 ? 1.473 5.332 -2.936 1.00 93.50 83 LEU A CA 1
ATOM 667 C C . LEU A 1 83 ? 2.102 5.697 -1.597 1.00 93.50 83 LEU A C 1
ATOM 669 O O . LEU A 1 83 ? 1.576 5.309 -0.568 1.00 93.50 83 LEU A O 1
ATOM 673 N N . SER A 1 84 ? 3.173 6.491 -1.597 1.00 92.75 84 SER A N 1
ATOM 674 C CA . SER A 1 84 ? 3.786 6.971 -0.357 1.00 92.75 84 SER A CA 1
ATOM 675 C C . SER A 1 84 ? 2.803 7.791 0.479 1.00 92.75 84 SER A C 1
ATOM 677 O O . SER A 1 84 ? 2.745 7.605 1.690 1.00 92.75 84 SER A O 1
ATOM 679 N N . LYS A 1 85 ? 2.010 8.667 -0.155 1.00 93.00 85 LYS A N 1
ATOM 680 C CA . LYS A 1 85 ? 0.951 9.422 0.534 1.00 93.00 85 LYS A CA 1
ATOM 681 C C . LYS A 1 85 ? -0.150 8.505 1.060 1.00 93.00 85 LYS A C 1
ATOM 683 O O . LYS A 1 85 ? -0.573 8.668 2.196 1.00 93.00 85 LYS A O 1
ATOM 688 N N . PHE A 1 86 ? -0.582 7.542 0.248 1.00 93.75 86 PHE A N 1
ATOM 689 C CA . PHE A 1 86 ? -1.566 6.540 0.650 1.00 93.75 86 PHE A CA 1
ATOM 690 C C . PHE A 1 86 ? -1.090 5.724 1.858 1.00 93.75 86 PHE A C 1
ATOM 692 O O . PHE A 1 86 ? -1.835 5.579 2.819 1.00 93.75 86 PHE A O 1
ATOM 699 N N . SER A 1 87 ? 0.150 5.228 1.838 1.00 92.19 87 SER A N 1
ATOM 700 C CA . SER A 1 87 ? 0.729 4.465 2.943 1.00 92.19 87 SER A CA 1
ATOM 701 C C . SER A 1 87 ? 0.774 5.277 4.233 1.00 92.19 87 SER A C 1
ATOM 703 O O . SER A 1 87 ? 0.389 4.749 5.268 1.00 92.19 87 SER A O 1
ATOM 705 N N . ASP A 1 88 ? 1.187 6.546 4.184 1.00 92.75 88 ASP A N 1
ATOM 706 C CA . ASP A 1 88 ? 1.186 7.431 5.359 1.00 92.75 88 ASP A CA 1
ATOM 707 C C . ASP A 1 88 ? -0.238 7.664 5.900 1.00 92.75 88 ASP A C 1
ATOM 709 O O . ASP A 1 88 ? -0.478 7.525 7.101 1.00 92.75 88 ASP A O 1
ATOM 713 N N . GLU A 1 89 ? -1.211 7.930 5.025 1.00 93.69 89 GLU A N 1
ATOM 714 C CA . GLU A 1 89 ? -2.604 8.146 5.431 1.00 93.69 89 GLU A CA 1
ATOM 715 C C . GLU A 1 89 ? -3.242 6.881 6.026 1.00 93.69 89 GLU A C 1
ATOM 717 O O . GLU A 1 89 ? -3.867 6.935 7.090 1.00 93.69 89 GLU A O 1
ATOM 722 N N . LEU A 1 90 ? -3.027 5.725 5.393 1.00 93.56 90 LEU A N 1
ATOM 723 C CA . LEU A 1 90 ? -3.495 4.431 5.880 1.00 93.56 90 LEU A CA 1
ATOM 724 C C . LEU A 1 90 ? -2.845 4.074 7.223 1.00 93.56 90 LEU A C 1
ATOM 726 O O . LEU A 1 90 ? -3.530 3.643 8.150 1.00 93.56 90 LEU A O 1
ATOM 730 N N . ASN A 1 91 ? -1.537 4.290 7.352 1.00 92.56 91 ASN A N 1
ATOM 731 C CA . ASN A 1 91 ? -0.789 4.054 8.582 1.00 92.56 91 ASN A CA 1
ATOM 732 C C . ASN A 1 91 ? -1.348 4.878 9.743 1.00 92.56 91 ASN A C 1
ATOM 734 O O . ASN A 1 91 ? -1.633 4.318 10.804 1.00 92.56 91 ASN A O 1
ATOM 738 N N . ARG A 1 92 ? -1.570 6.182 9.530 1.00 92.06 92 ARG A N 1
ATOM 739 C CA . ARG A 1 92 ? -2.207 7.067 10.518 1.00 92.06 92 ARG A CA 1
ATOM 740 C C . ARG A 1 92 ? -3.601 6.582 10.886 1.00 92.06 92 ARG A C 1
ATOM 742 O O . ARG A 1 92 ? -3.912 6.489 12.069 1.00 92.06 92 ARG A O 1
ATOM 749 N N . ARG A 1 93 ? -4.414 6.212 9.892 1.00 91.69 93 ARG A N 1
ATOM 750 C CA . ARG A 1 93 ? -5.759 5.664 10.109 1.00 91.69 93 ARG A CA 1
ATOM 751 C C . ARG A 1 93 ? -5.734 4.410 10.983 1.00 91.69 93 ARG A C 1
ATOM 753 O O . ARG A 1 93 ? -6.571 4.283 11.869 1.00 91.69 93 ARG A O 1
ATOM 760 N N . ILE A 1 94 ? -4.789 3.499 10.747 1.00 91.62 94 ILE A N 1
ATOM 761 C CA . ILE A 1 94 ? -4.654 2.257 11.516 1.00 91.62 94 ILE A CA 1
ATOM 762 C C . ILE A 1 94 ? -4.279 2.562 12.970 1.00 91.62 94 ILE A C 1
ATOM 764 O O . ILE A 1 94 ? -4.931 2.052 13.879 1.00 91.62 94 ILE A O 1
ATOM 768 N N . VAL A 1 95 ? -3.260 3.395 13.213 1.00 91.62 95 VAL A N 1
ATOM 769 C CA . VAL A 1 95 ? -2.773 3.654 14.583 1.00 91.62 95 VAL A CA 1
ATOM 770 C C . VAL A 1 95 ? -3.682 4.553 15.417 1.00 91.62 95 VAL A C 1
ATOM 772 O O . VAL A 1 95 ? -3.634 4.454 16.643 1.00 91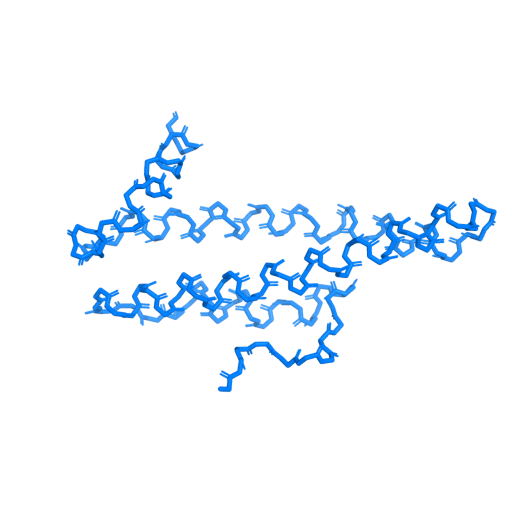.62 95 VAL A O 1
ATOM 775 N N . ASP A 1 96 ? -4.484 5.408 14.779 1.00 91.12 96 ASP A N 1
ATOM 776 C CA . ASP A 1 96 ? -5.466 6.276 15.446 1.00 91.12 96 ASP A CA 1
ATOM 777 C C . ASP A 1 96 ? -6.783 5.542 15.755 1.00 91.12 96 ASP A C 1
ATOM 779 O O . ASP A 1 96 ? -7.592 5.998 16.562 1.00 91.12 96 ASP A O 1
ATOM 783 N N . HIS A 1 97 ? -7.004 4.370 15.151 1.00 92.00 97 HIS A N 1
ATOM 784 C CA . HIS A 1 97 ? -8.230 3.611 15.350 1.00 92.00 97 HIS A CA 1
ATOM 785 C C . HIS A 1 97 ? -8.353 3.079 16.788 1.00 92.00 97 HIS A C 1
ATOM 787 O O . HIS A 1 97 ? -7.431 2.475 17.335 1.00 92.00 97 HIS A O 1
ATOM 793 N N . GLU A 1 98 ? -9.542 3.207 17.384 1.00 90.94 98 GLU A N 1
ATOM 794 C CA . GLU A 1 98 ? -9.815 2.827 18.780 1.00 90.94 98 GLU A CA 1
ATOM 795 C C . GLU A 1 98 ? -9.495 1.355 19.095 1.00 90.94 98 GLU A C 1
ATOM 797 O O . GLU A 1 98 ? -8.988 1.026 20.168 1.00 90.94 98 GLU A O 1
ATOM 802 N N . SER A 1 99 ? -9.741 0.463 18.134 1.00 91.00 99 SER A N 1
ATOM 803 C CA . SER A 1 99 ? -9.506 -0.980 18.268 1.00 91.00 99 SER A CA 1
ATOM 804 C C . SER A 1 99 ? -8.057 -1.414 18.011 1.00 91.00 99 SER A C 1
ATOM 806 O O . SER A 1 99 ? -7.790 -2.612 18.012 1.00 91.00 99 SER A O 1
ATOM 808 N N . ILE A 1 100 ? -7.104 -0.490 17.814 1.00 89.94 100 ILE A N 1
ATOM 809 C CA . ILE A 1 100 ? -5.690 -0.840 17.575 1.00 89.94 100 ILE A CA 1
ATOM 810 C C . ILE A 1 100 ? -5.094 -1.686 18.711 1.00 89.94 100 ILE A C 1
ATOM 812 O O . ILE A 1 100 ? -4.265 -2.560 18.473 1.00 89.94 100 ILE A O 1
ATOM 816 N N . GLY A 1 10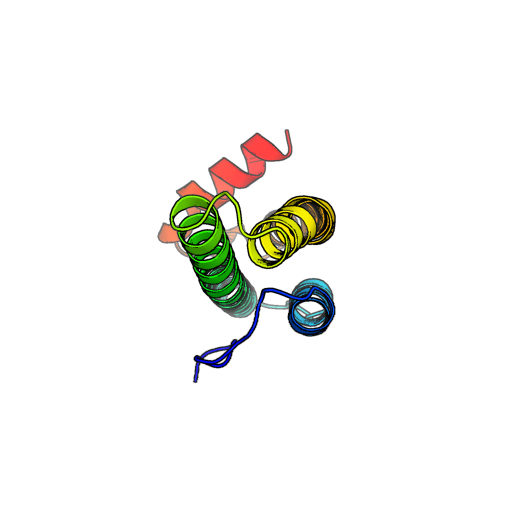1 ? -5.535 -1.453 19.952 1.00 89.19 101 GLY A N 1
ATOM 817 C CA . GLY A 1 101 ? -5.086 -2.206 21.125 1.00 89.19 101 GLY A CA 1
ATOM 818 C C . GLY A 1 101 ? -5.650 -3.626 21.222 1.00 89.19 101 GLY A C 1
ATOM 819 O O . GLY A 1 101 ? -5.154 -4.408 22.028 1.00 89.19 101 GLY A O 1
ATOM 820 N N . ASP A 1 102 ? -6.665 -3.950 20.421 1.00 92.19 102 ASP A N 1
ATOM 821 C CA . ASP A 1 102 ? -7.311 -5.266 20.379 1.00 92.19 102 ASP A CA 1
ATOM 822 C C . ASP A 1 102 ? -6.724 -6.159 19.267 1.00 92.19 102 ASP A C 1
ATOM 824 O O . ASP A 1 102 ? -7.041 -7.342 19.178 1.00 92.19 102 ASP A O 1
ATOM 828 N N . LEU A 1 103 ? -5.815 -5.619 18.441 1.00 92.06 103 LEU A N 1
ATOM 829 C CA . LEU A 1 103 ? -5.101 -6.401 17.434 1.00 92.06 103 LEU A CA 1
ATOM 830 C C . LEU A 1 103 ? -4.196 -7.467 18.078 1.00 92.06 103 LEU A C 1
ATOM 832 O O . LEU A 1 103 ? -3.553 -7.223 19.107 1.00 92.06 103 LEU A O 1
ATOM 836 N N . PRO A 1 104 ? -4.060 -8.648 17.450 1.00 92.25 104 PRO A N 1
ATOM 837 C CA . PRO A 1 104 ? -3.226 -9.715 17.979 1.00 92.25 104 PRO A CA 1
ATOM 838 C C . PRO A 1 104 ? -1.745 -9.320 17.998 1.00 92.25 104 PRO A C 1
ATOM 840 O O . PRO A 1 104 ? -1.251 -8.594 17.134 1.00 92.25 104 PRO A O 1
ATOM 843 N N . SER A 1 105 ? -0.989 -9.890 18.943 1.00 91.94 105 SER A N 1
ATOM 844 C CA . SER A 1 105 ? 0.414 -9.523 19.209 1.00 91.94 105 SER A CA 1
ATOM 845 C C . SER A 1 105 ? 1.360 -9.648 18.008 1.00 91.94 105 SER A C 1
ATOM 847 O O . SER A 1 105 ? 2.437 -9.062 18.023 1.00 91.94 105 SER A O 1
ATOM 849 N N . ARG A 1 106 ? 0.973 -10.376 16.952 1.00 92.62 106 ARG A N 1
ATOM 850 C CA . ARG A 1 106 ? 1.738 -10.454 15.697 1.00 92.62 106 ARG A CA 1
ATOM 851 C C . ARG A 1 106 ? 1.913 -9.094 15.008 1.00 92.62 106 ARG A C 1
ATOM 853 O O . ARG A 1 106 ? 2.893 -8.915 14.294 1.00 92.62 106 ARG A O 1
ATOM 860 N N . TYR A 1 107 ? 1.011 -8.140 15.252 1.00 92.00 107 TYR A N 1
ATOM 861 C CA . TYR A 1 107 ? 1.078 -6.790 14.686 1.00 92.00 107 TYR A CA 1
ATOM 862 C C . TYR A 1 107 ? 1.864 -5.797 15.550 1.00 92.00 107 TYR A C 1
ATOM 864 O O . TYR A 1 107 ? 2.112 -4.681 15.108 1.00 92.00 107 TYR A O 1
ATOM 872 N N . ASP A 1 108 ? 2.308 -6.175 16.751 1.00 92.12 108 ASP A N 1
ATOM 873 C CA . ASP A 1 108 ? 2.981 -5.258 17.682 1.00 92.12 108 ASP A CA 1
ATOM 874 C C . ASP A 1 108 ? 4.246 -4.617 17.071 1.00 92.12 108 ASP A C 1
ATOM 876 O O . ASP A 1 108 ? 4.456 -3.413 17.212 1.00 92.12 108 ASP A O 1
ATOM 880 N N . LEU A 1 109 ? 5.035 -5.377 16.299 1.00 92.56 109 LEU A N 1
ATOM 881 C CA . LEU A 1 109 ? 6.197 -4.838 15.578 1.00 92.56 109 LEU A CA 1
ATOM 882 C C . LEU A 1 109 ? 5.803 -3.843 14.479 1.00 92.56 109 LEU A C 1
ATOM 884 O O . LEU A 1 109 ? 6.422 -2.787 14.370 1.00 92.56 109 LEU A O 1
ATOM 888 N N . MET A 1 110 ? 4.771 -4.163 13.693 1.00 92.06 110 MET A N 1
ATOM 889 C CA . MET A 1 110 ? 4.250 -3.280 12.646 1.00 92.06 110 MET A CA 1
ATOM 890 C C . MET A 1 110 ? 3.757 -1.964 13.254 1.00 92.06 110 MET A C 1
ATOM 892 O O . MET A 1 110 ? 4.160 -0.894 12.813 1.00 92.06 110 MET A O 1
ATOM 896 N N . ILE A 1 111 ? 2.946 -2.040 14.313 1.00 92.25 111 ILE A N 1
ATOM 897 C CA . ILE A 1 111 ? 2.381 -0.871 14.997 1.00 92.25 111 ILE A CA 1
ATOM 898 C C . ILE A 1 111 ? 3.491 0.016 15.563 1.00 92.25 111 ILE A C 1
ATOM 900 O O . ILE A 1 111 ? 3.425 1.236 15.436 1.00 92.25 111 ILE A O 1
ATOM 904 N N . ARG A 1 112 ? 4.525 -0.575 16.176 1.00 91.94 112 ARG A N 1
ATOM 905 C CA . ARG A 1 112 ? 5.691 0.180 16.663 1.00 91.94 112 ARG A CA 1
ATOM 906 C C . ARG A 1 112 ? 6.428 0.875 15.525 1.00 91.94 112 ARG A C 1
ATOM 908 O O . ARG A 1 112 ? 6.734 2.052 15.661 1.00 91.94 112 ARG A O 1
ATOM 915 N N . GLY A 1 113 ? 6.668 0.169 14.419 1.00 91.75 113 GLY A N 1
ATOM 916 C CA . GLY A 1 113 ? 7.311 0.738 13.236 1.00 91.75 113 GLY A CA 1
ATOM 917 C C . GLY A 1 113 ? 6.543 1.935 12.683 1.00 91.75 113 GLY A C 1
ATOM 918 O O . GLY A 1 113 ? 7.132 2.988 12.475 1.00 91.75 113 GLY A O 1
ATOM 919 N N . ILE A 1 114 ? 5.222 1.804 12.542 1.00 90.31 114 ILE A N 1
ATOM 920 C CA . ILE A 1 114 ? 4.358 2.891 12.066 1.00 90.31 114 ILE A CA 1
ATOM 921 C C . ILE A 1 114 ? 4.399 4.091 13.018 1.00 90.31 114 ILE A C 1
ATOM 923 O O . ILE A 1 114 ? 4.541 5.225 12.578 1.00 90.31 114 ILE A O 1
ATOM 927 N N . LYS A 1 115 ? 4.307 3.859 14.333 1.00 88.31 115 LYS A N 1
ATOM 928 C CA . LYS A 1 115 ? 4.369 4.945 15.322 1.00 88.31 115 LYS A CA 1
ATOM 929 C C . LYS A 1 115 ? 5.695 5.702 15.272 1.00 88.31 115 LYS A C 1
ATOM 931 O O . LYS A 1 115 ? 5.678 6.914 15.418 1.00 88.31 115 LYS A O 1
ATOM 936 N N . SER A 1 116 ? 6.810 5.007 15.051 1.00 90.12 116 SER A N 1
ATOM 937 C CA . SER A 1 116 ? 8.127 5.637 14.905 1.00 90.12 116 SER A CA 1
ATOM 938 C C . SER A 1 116 ? 8.310 6.405 13.595 1.00 90.12 116 SER A C 1
ATOM 940 O O . SER A 1 116 ? 9.169 7.272 13.544 1.00 90.12 116 SER A O 1
ATOM 942 N N . ASP A 1 117 ? 7.556 6.075 12.547 1.00 83.06 117 ASP A N 1
ATOM 943 C CA . ASP A 1 117 ? 7.598 6.776 11.255 1.00 83.06 117 ASP A CA 1
ATOM 944 C C . ASP A 1 117 ? 6.764 8.073 11.271 1.00 83.06 117 ASP A C 1
ATOM 946 O O . ASP A 1 117 ? 7.059 9.018 10.544 1.00 83.06 117 ASP A O 1
ATOM 950 N N . ILE A 1 118 ? 5.735 8.124 12.128 1.00 77.94 118 ILE A N 1
ATOM 951 C CA . ILE A 1 118 ? 4.837 9.280 12.297 1.00 77.94 118 ILE A CA 1
ATOM 952 C C . ILE A 1 118 ? 5.374 10.298 13.332 1.00 77.94 118 ILE A C 1
ATOM 954 O O . ILE A 1 118 ? 4.967 11.462 13.293 1.00 77.94 118 ILE A O 1
ATOM 958 N N . GLU A 1 119 ? 6.241 9.871 14.261 1.00 67.81 119 GLU A N 1
ATOM 959 C CA . GLU A 1 119 ? 6.873 10.707 15.308 1.00 67.81 119 GLU A CA 1
ATOM 960 C C . GLU A 1 119 ? 8.032 11.566 14.773 1.00 67.81 119 GLU A C 1
ATOM 962 O O . GLU A 1 119 ? 8.057 12.777 15.105 1.00 67.81 119 GLU A O 1
#